Protein AF-B5BM36-F1 (afdb_monomer_lite)

Structure (mmCIF, N/CA/C/O backbone):
data_AF-B5BM36-F1
#
_entry.id   AF-B5BM36-F1
#
loop_
_atom_site.group_PDB
_atom_site.id
_atom_site.type_symbol
_atom_site.label_atom_id
_atom_site.label_alt_id
_atom_site.label_comp_id
_atom_site.label_asym_id
_atom_site.label_entity_id
_atom_site.label_seq_id
_atom_site.pdbx_PDB_ins_code
_atom_site.Cartn_x
_atom_site.Cartn_y
_atom_site.Cartn_z
_atom_site.occupancy
_atom_site.B_iso_or_equiv
_atom_site.auth_seq_id
_atom_site.auth_comp_id
_atom_site.auth_asym_id
_atom_site.auth_atom_id
_atom_site.pdbx_PDB_model_num
ATOM 1 N N . MET A 1 1 ? 55.349 18.674 -29.691 1.00 52.06 1 MET A N 1
ATOM 2 C CA . MET A 1 1 ? 54.853 17.365 -29.218 1.00 52.06 1 MET A CA 1
ATOM 3 C C . MET A 1 1 ? 53.484 17.626 -28.604 1.00 52.06 1 MET A C 1
ATOM 5 O O . MET A 1 1 ? 53.410 18.169 -27.512 1.00 52.06 1 MET A O 1
ATOM 9 N N . LEU A 1 2 ? 52.436 17.479 -29.422 1.00 50.41 2 LEU A N 1
ATOM 10 C CA . LEU A 1 2 ? 51.091 18.022 -29.196 1.00 50.41 2 LEU A CA 1
ATOM 11 C C . LEU A 1 2 ? 50.347 17.241 -28.097 1.00 50.41 2 LEU A C 1
ATOM 13 O O . LEU A 1 2 ? 50.246 16.020 -28.175 1.00 50.41 2 LEU A O 1
ATOM 17 N N . LEU A 1 3 ? 49.827 17.971 -27.105 1.00 56.53 3 LEU A N 1
ATOM 18 C CA . LEU A 1 3 ? 48.927 17.492 -26.055 1.00 56.53 3 LEU A CA 1
ATOM 19 C C . LEU 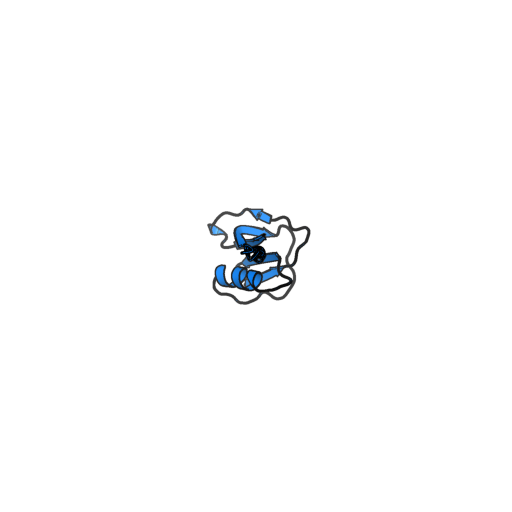A 1 3 ? 47.647 16.886 -26.663 1.00 56.53 3 LEU A C 1
ATOM 21 O O . LEU A 1 3 ? 46.815 17.613 -27.201 1.00 56.53 3 LEU A O 1
ATOM 25 N N . LEU A 1 4 ? 47.450 15.578 -26.499 1.00 60.34 4 LEU A N 1
ATOM 26 C CA . LEU A 1 4 ? 46.151 14.918 -26.655 1.00 60.34 4 LEU A CA 1
ATOM 27 C C . LEU A 1 4 ? 45.414 14.964 -25.309 1.00 60.34 4 LEU A C 1
ATOM 29 O O . LEU A 1 4 ? 45.405 13.999 -24.548 1.00 60.34 4 LEU A O 1
ATOM 33 N N . LEU A 1 5 ? 44.814 16.117 -25.004 1.00 56.22 5 LEU A N 1
ATOM 34 C CA . LEU A 1 5 ? 43.759 16.229 -23.997 1.00 56.22 5 LEU A CA 1
ATOM 35 C C . LEU A 1 5 ? 42.527 15.493 -24.544 1.00 56.22 5 LEU A C 1
ATOM 37 O O . LEU A 1 5 ? 41.700 16.079 -25.240 1.00 56.22 5 LEU A O 1
ATOM 41 N N . PHE A 1 6 ? 42.443 14.188 -24.277 1.00 60.47 6 PHE A N 1
ATOM 42 C CA . PHE A 1 6 ? 41.239 13.396 -24.510 1.00 60.47 6 PHE A CA 1
ATOM 43 C C . PHE A 1 6 ? 40.111 13.937 -23.627 1.00 60.47 6 PHE A C 1
ATOM 45 O O . PHE A 1 6 ? 39.991 13.634 -22.441 1.00 60.47 6 PHE A O 1
ATOM 52 N N . LEU A 1 7 ? 39.310 14.788 -24.260 1.00 56.47 7 LEU A N 1
ATOM 53 C CA . LEU A 1 7 ? 37.957 15.172 -23.904 1.00 56.47 7 LEU A CA 1
ATOM 54 C C . LEU A 1 7 ? 37.123 13.898 -23.703 1.00 56.47 7 LEU A C 1
ATOM 56 O O . LEU A 1 7 ? 36.559 13.370 -24.656 1.00 56.47 7 LEU A O 1
ATOM 60 N N . PHE A 1 8 ? 37.049 13.383 -22.477 1.00 59.88 8 PHE A N 1
ATOM 61 C CA . PHE A 1 8 ? 35.950 12.502 -22.096 1.00 59.88 8 PHE A CA 1
ATOM 62 C C . PHE A 1 8 ? 34.730 13.398 -21.870 1.00 59.88 8 PHE A C 1
ATOM 64 O O . PHE A 1 8 ? 34.721 14.146 -20.884 1.00 59.88 8 PHE A O 1
ATOM 71 N N . PRO A 1 9 ? 33.705 13.381 -22.741 1.00 61.00 9 PRO A N 1
ATOM 72 C CA . PRO A 1 9 ? 32.438 13.969 -22.360 1.00 61.00 9 PRO A CA 1
ATOM 73 C C . PRO A 1 9 ? 31.951 13.150 -21.167 1.00 61.00 9 PRO A C 1
ATOM 75 O O . PRO A 1 9 ? 31.741 11.943 -21.275 1.00 61.00 9 PRO A O 1
ATOM 78 N N . LYS A 1 10 ? 31.822 13.786 -20.001 1.00 60.78 10 LYS A N 1
ATOM 79 C CA . LYS A 1 10 ? 31.033 13.217 -18.912 1.00 60.78 10 LYS A CA 1
ATOM 80 C C . LYS A 1 10 ? 29.600 13.138 -19.426 1.00 60.78 10 LYS A C 1
ATOM 82 O O . LYS A 1 10 ? 28.846 14.097 -19.310 1.00 60.78 10 LYS A O 1
ATOM 87 N N . THR A 1 11 ? 29.246 12.015 -20.037 1.00 59.94 11 THR A N 1
ATOM 88 C CA . THR A 1 11 ? 27.863 11.570 -20.142 1.00 59.94 11 THR A CA 1
ATOM 89 C C . THR A 1 11 ? 27.384 11.373 -18.713 1.00 59.94 11 THR A C 1
ATOM 91 O O . THR A 1 11 ? 27.616 10.329 -18.106 1.00 59.94 11 THR A O 1
ATOM 94 N N . PHE A 1 12 ? 26.791 12.420 -18.141 1.00 58.12 12 PHE A N 1
ATOM 95 C CA . PHE A 1 12 ? 25.849 12.254 -17.051 1.00 58.12 12 PHE A CA 1
ATOM 96 C C . PHE A 1 12 ? 24.726 11.406 -17.642 1.00 58.12 12 PHE A C 1
ATOM 98 O O . PHE A 1 12 ? 23.940 11.889 -18.450 1.00 58.12 12 PHE A O 1
ATOM 105 N N . ALA A 1 13 ? 24.749 10.105 -17.358 1.00 60.91 13 ALA A N 1
ATOM 106 C CA . ALA A 1 13 ? 23.571 9.285 -17.544 1.00 60.91 13 ALA A CA 1
ATOM 107 C C . ALA A 1 13 ? 22.499 9.920 -16.656 1.00 60.91 13 ALA A C 1
ATOM 109 O O . ALA A 1 13 ? 22.681 9.961 -15.438 1.00 60.91 13 ALA A O 1
ATOM 110 N N . ASP A 1 14 ? 21.456 10.484 -17.265 1.00 62.28 14 ASP A N 1
ATOM 111 C CA . ASP A 1 14 ? 20.261 10.897 -16.540 1.00 62.28 14 ASP A CA 1
ATOM 112 C C . ASP A 1 14 ? 19.775 9.663 -15.781 1.00 62.28 14 ASP A C 1
ATOM 114 O O . ASP A 1 14 ? 19.293 8.697 -16.377 1.00 62.28 14 ASP A O 1
ATOM 118 N N . SER A 1 15 ? 19.988 9.637 -14.464 1.00 63.47 15 SER A N 1
ATOM 119 C CA . SER A 1 15 ? 19.357 8.623 -13.633 1.00 63.47 15 SER A CA 1
ATOM 120 C C . SER A 1 15 ? 17.852 8.794 -13.820 1.00 63.47 15 SER A C 1
ATOM 122 O O . SER A 1 15 ? 17.383 9.931 -13.683 1.00 63.47 15 SER A O 1
ATOM 124 N N . PRO A 1 16 ? 17.094 7.727 -14.127 1.00 65.25 16 PRO A N 1
ATOM 125 C CA . PRO A 1 16 ? 15.650 7.843 -14.242 1.00 65.25 16 PRO A CA 1
ATOM 126 C C . PRO A 1 16 ? 15.093 8.486 -12.963 1.00 65.25 16 PRO A C 1
ATOM 128 O O . PRO A 1 16 ? 15.640 8.235 -11.880 1.00 65.25 16 PRO A O 1
ATOM 131 N N . PRO A 1 17 ? 14.059 9.343 -13.066 1.00 66.44 17 PRO A N 1
ATOM 132 C CA . PRO A 1 17 ? 13.470 9.986 -11.899 1.00 66.44 17 PRO A CA 1
ATOM 133 C C . PRO A 1 17 ? 13.130 8.915 -10.862 1.00 66.44 17 PRO A C 1
ATOM 135 O O . PRO A 1 17 ? 12.465 7.923 -11.165 1.00 66.44 17 PRO A O 1
ATOM 138 N N . THR A 1 18 ? 13.660 9.081 -9.649 1.00 81.38 18 THR A N 1
ATOM 139 C CA . THR A 1 18 ? 13.475 8.097 -8.580 1.00 81.38 18 THR A CA 1
ATOM 140 C C . THR A 1 18 ? 12.099 8.294 -7.968 1.00 81.38 18 THR A C 1
ATOM 142 O O . THR A 1 18 ? 11.936 9.012 -6.987 1.00 81.38 18 THR A O 1
ATOM 145 N N . MET A 1 19 ? 11.102 7.648 -8.573 1.00 87.00 19 MET A N 1
ATOM 146 C CA . MET A 1 19 ? 9.747 7.611 -8.033 1.00 87.00 19 MET A CA 1
ATOM 147 C C . MET A 1 19 ? 9.753 7.018 -6.618 1.00 87.00 19 MET A C 1
ATOM 149 O O . MET A 1 19 ? 10.572 6.147 -6.296 1.00 87.00 19 MET A O 1
ATOM 153 N N . LYS A 1 20 ? 8.816 7.459 -5.780 1.00 92.75 20 LYS A N 1
ATOM 154 C CA . LYS A 1 20 ? 8.563 6.936 -4.431 1.00 92.75 20 LYS A CA 1
ATOM 155 C C . LYS A 1 20 ? 7.065 6.800 -4.196 1.00 92.75 20 LYS A C 1
ATOM 157 O O . LYS A 1 20 ? 6.283 7.581 -4.729 1.00 92.75 20 LYS A O 1
ATOM 162 N N . MET A 1 21 ? 6.680 5.850 -3.350 1.00 94.94 21 MET A N 1
ATOM 163 C CA . MET A 1 21 ? 5.322 5.771 -2.811 1.00 94.94 21 MET A CA 1
ATOM 164 C C . MET A 1 21 ? 5.281 6.463 -1.447 1.00 94.94 21 MET A C 1
ATOM 166 O O . MET A 1 21 ? 6.084 6.144 -0.569 1.00 94.94 21 MET A O 1
ATOM 170 N N . ILE A 1 22 ? 4.354 7.402 -1.250 1.00 95.00 22 ILE A N 1
ATOM 171 C CA . ILE A 1 22 ? 4.094 8.016 0.061 1.00 95.00 22 ILE A CA 1
ATOM 172 C C . ILE A 1 22 ? 2.722 7.569 0.547 1.00 95.00 22 ILE A C 1
ATOM 174 O O . ILE A 1 22 ? 1.712 7.935 -0.050 1.00 95.00 22 ILE A O 1
ATOM 178 N N . ALA A 1 23 ? 2.702 6.790 1.629 1.00 94.94 23 ALA A N 1
ATOM 179 C CA . ALA A 1 23 ? 1.493 6.224 2.216 1.00 94.94 23 ALA A CA 1
ATOM 180 C C . ALA A 1 23 ? 0.972 7.043 3.407 1.00 94.94 23 ALA A C 1
ATOM 182 O O . ALA A 1 23 ? 1.743 7.523 4.241 1.00 94.94 23 ALA A O 1
ATOM 183 N N . TYR A 1 24 ? -0.351 7.134 3.516 1.00 95.25 24 TYR A N 1
ATOM 184 C CA . TYR A 1 24 ? -1.080 7.773 4.609 1.00 95.25 24 TYR A CA 1
ATOM 185 C C . TYR A 1 24 ? -2.240 6.889 5.056 1.00 95.25 24 TYR A C 1
ATOM 187 O O . TYR A 1 24 ? -2.831 6.177 4.244 1.00 95.25 24 TYR A O 1
ATOM 195 N N . PHE A 1 25 ? -2.624 7.000 6.328 1.00 97.19 25 PHE A N 1
ATOM 196 C CA . PHE A 1 25 ? -3.921 6.500 6.775 1.00 97.19 25 PHE A CA 1
ATOM 197 C C . PHE A 1 25 ? -5.018 7.380 6.189 1.00 97.19 25 PHE A C 1
ATOM 199 O O . PHE A 1 25 ? -5.060 8.591 6.436 1.00 97.19 25 PHE A O 1
ATOM 206 N N . GLY A 1 26 ? -5.891 6.791 5.385 1.00 96.81 26 GLY A N 1
ATOM 207 C CA . GLY A 1 26 ? -6.889 7.562 4.669 1.00 96.81 26 GLY A CA 1
ATOM 208 C C . GLY A 1 26 ? -7.723 6.740 3.709 1.00 96.81 26 GLY A C 1
ATOM 209 O O . GLY A 1 26 ? -7.446 5.571 3.457 1.00 96.81 26 GLY A O 1
ATOM 210 N N . LYS A 1 27 ? -8.737 7.397 3.148 1.00 95.75 27 LYS A N 1
ATOM 211 C CA . LYS A 1 27 ? -9.574 6.839 2.085 1.00 95.75 27 LYS A CA 1
ATOM 212 C C . LYS A 1 27 ? -9.977 7.895 1.057 1.00 95.75 27 LYS A C 1
ATOM 214 O O . LYS A 1 27 ? -10.108 9.073 1.413 1.00 95.75 27 LYS A O 1
ATOM 219 N N . PRO A 1 28 ? -10.229 7.509 -0.201 1.00 94.62 28 PRO A N 1
ATOM 220 C CA . PRO A 1 28 ? -10.838 8.393 -1.185 1.00 94.62 28 PRO A CA 1
ATOM 221 C C . PRO A 1 28 ? -12.205 8.912 -0.704 1.00 94.62 28 PRO A C 1
ATOM 223 O O . PRO A 1 28 ? -13.026 8.171 -0.169 1.00 94.62 28 PRO A O 1
ATOM 226 N N . THR A 1 29 ? -12.448 10.210 -0.879 1.00 93.44 29 THR A N 1
ATOM 227 C CA . THR A 1 29 ? -13.732 10.869 -0.547 1.00 93.44 29 THR A CA 1
ATOM 228 C C . THR A 1 29 ? -14.833 10.557 -1.556 1.00 93.44 29 THR A C 1
ATOM 230 O O . THR A 1 29 ? -16.018 10.652 -1.239 1.00 93.44 29 THR A O 1
ATOM 233 N N . VAL A 1 30 ? -14.436 10.176 -2.768 1.00 88.50 30 VAL A N 1
ATOM 234 C CA . VAL A 1 30 ? -15.308 9.642 -3.810 1.00 88.50 30 VAL A CA 1
ATOM 235 C C . VAL A 1 30 ? -15.176 8.124 -3.825 1.00 88.50 30 VAL A C 1
ATOM 237 O O . VAL A 1 30 ? -14.106 7.591 -3.537 1.00 88.50 30 VAL A O 1
ATOM 240 N N . GLY A 1 31 ? -16.262 7.420 -4.144 1.00 85.50 31 GLY A N 1
ATOM 241 C CA . GLY A 1 31 ? -16.218 5.965 -4.263 1.00 85.50 31 GLY A CA 1
ATOM 242 C C . GLY A 1 31 ? -15.191 5.524 -5.308 1.00 85.50 31 GLY A C 1
ATOM 243 O O . GLY A 1 31 ? -15.100 6.118 -6.382 1.00 85.50 31 GLY A O 1
ATOM 244 N N . VAL A 1 32 ? -14.433 4.476 -4.990 1.00 90.62 32 VAL A N 1
ATOM 245 C CA . VAL A 1 32 ? -13.560 3.793 -5.952 1.00 90.62 32 VAL A CA 1
ATOM 246 C C . VAL A 1 32 ? -14.364 2.761 -6.737 1.00 90.62 32 VAL A C 1
ATOM 248 O O . VAL A 1 32 ? -15.297 2.153 -6.211 1.00 90.62 32 VAL A O 1
ATOM 251 N N . SER A 1 33 ? -14.009 2.568 -8.003 1.00 85.75 33 SER A N 1
ATOM 252 C CA . SER A 1 33 ? -14.621 1.566 -8.879 1.00 85.75 33 SER A CA 1
ATOM 253 C C . SER A 1 33 ? -13.554 0.611 -9.403 1.00 85.75 33 SER A C 1
ATOM 255 O O . SER A 1 33 ? -12.384 0.980 -9.462 1.00 85.75 33 SER A O 1
ATOM 257 N N . GLY A 1 34 ? -13.954 -0.607 -9.764 1.00 88.88 34 GLY A N 1
ATOM 258 C CA . GLY A 1 34 ? -13.046 -1.661 -10.220 1.00 88.88 34 GLY A CA 1
ATOM 259 C C . GLY A 1 34 ? -13.053 -2.888 -9.311 1.00 88.88 34 GLY A C 1
ATOM 260 O O . GLY A 1 34 ? -13.719 -2.914 -8.273 1.00 88.88 34 GLY A O 1
ATOM 261 N N . ILE A 1 35 ? -12.333 -3.925 -9.738 1.00 92.38 35 ILE A N 1
ATOM 262 C CA . ILE A 1 35 ? -12.162 -5.168 -8.980 1.00 92.38 35 ILE A CA 1
ATOM 263 C C . ILE A 1 35 ? -10.911 -5.007 -8.105 1.00 92.38 35 ILE A C 1
ATOM 265 O O . ILE A 1 35 ? -9.835 -4.795 -8.662 1.00 92.38 35 ILE A O 1
ATOM 269 N N . PRO A 1 36 ? -11.017 -5.094 -6.767 1.00 95.88 36 PRO A N 1
ATOM 270 C CA . PRO A 1 36 ? -9.854 -4.968 -5.904 1.00 95.88 36 PRO A CA 1
ATOM 271 C C . PRO A 1 36 ? -8.940 -6.191 -6.018 1.00 95.88 36 PRO A C 1
ATOM 273 O O . PRO A 1 36 ? -9.391 -7.340 -5.947 1.00 95.88 36 PRO A O 1
ATOM 276 N N . HIS A 1 37 ? -7.641 -5.933 -6.124 1.00 96.31 37 HIS A N 1
ATOM 277 C CA . HIS A 1 37 ? -6.593 -6.936 -6.024 1.00 96.31 37 HIS A CA 1
ATOM 278 C C . HIS A 1 37 ? -6.547 -7.479 -4.595 1.00 96.31 37 HIS A C 1
ATOM 280 O O . HIS A 1 37 ? -6.640 -6.733 -3.618 1.00 96.31 37 HIS A O 1
ATOM 286 N N . GLN A 1 38 ? -6.424 -8.795 -4.472 1.00 96.25 38 GLN A N 1
ATOM 287 C CA . GLN A 1 38 ? -6.404 -9.465 -3.179 1.00 96.25 38 GLN A CA 1
ATOM 288 C C . GLN A 1 38 ? -4.965 -9.522 -2.670 1.00 96.25 38 GLN A C 1
ATOM 290 O O . GLN A 1 38 ? -4.224 -10.453 -2.976 1.00 96.25 38 GLN A O 1
ATOM 295 N N . PHE A 1 39 ? -4.587 -8.497 -1.912 1.00 94.88 39 PHE A N 1
ATOM 296 C CA . PHE A 1 39 ? -3.333 -8.446 -1.170 1.00 94.88 39 PHE A CA 1
ATOM 297 C C . PHE A 1 39 ? -3.607 -8.547 0.327 1.00 94.88 39 PHE A C 1
ATOM 299 O O . PHE A 1 39 ? -4.629 -8.059 0.809 1.00 94.88 39 PHE A O 1
ATOM 306 N N . SER A 1 40 ? -2.694 -9.188 1.054 1.00 91.06 40 SER A N 1
ATOM 307 C CA . SER A 1 40 ? -2.808 -9.356 2.508 1.00 91.06 40 SER A CA 1
ATOM 308 C C . SER A 1 40 ? -2.272 -8.145 3.265 1.00 91.06 40 SER A C 1
ATOM 310 O O . SER A 1 40 ? -2.779 -7.822 4.336 1.00 91.06 40 SER A O 1
ATOM 312 N N . G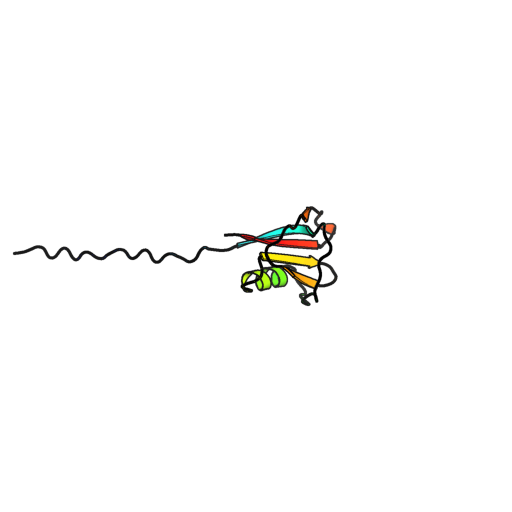LU A 1 41 ? -1.269 -7.470 2.701 1.00 95.12 41 GLU A N 1
ATOM 313 C CA . GLU A 1 41 ? -0.582 -6.348 3.327 1.00 95.12 41 GLU A CA 1
ATOM 314 C C .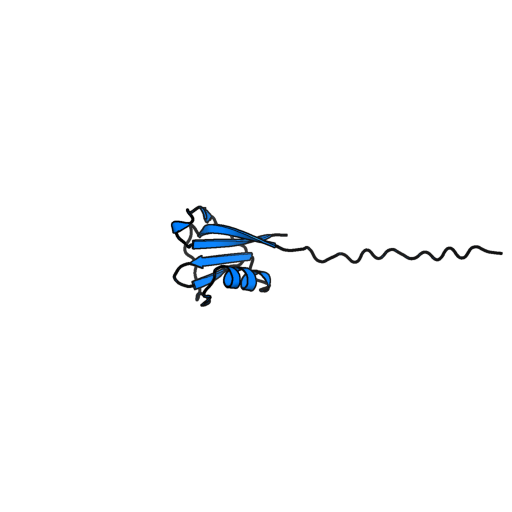 GLU A 1 41 ? -0.739 -5.067 2.490 1.00 95.12 41 GLU A C 1
ATOM 316 O O . GLU A 1 41 ? -0.705 -5.119 1.255 1.00 95.12 41 GLU A O 1
ATOM 321 N N . PRO A 1 42 ? -0.834 -3.885 3.131 1.00 95.25 42 PRO A N 1
ATOM 322 C CA . PRO A 1 42 ? -0.811 -2.608 2.423 1.00 95.25 42 PRO A CA 1
ATOM 323 C C . PRO A 1 42 ? 0.454 -2.409 1.579 1.00 95.25 42 PRO A C 1
ATOM 325 O O . PRO A 1 42 ? 0.402 -1.689 0.584 1.00 95.25 42 PRO A O 1
ATOM 328 N N . SER A 1 43 ? 1.574 -3.038 1.961 1.00 96.25 43 SER A N 1
ATOM 329 C CA . SER A 1 43 ? 2.837 -2.936 1.227 1.00 96.25 43 SER A CA 1
ATOM 330 C C . SER A 1 43 ? 2.773 -3.519 -0.164 1.00 96.25 43 SER A C 1
ATOM 332 O O . SER A 1 43 ? 3.152 -2.847 -1.117 1.00 96.25 43 SER A O 1
ATOM 334 N N . ASP A 1 44 ? 2.188 -4.704 -0.293 1.00 97.00 44 ASP A N 1
ATOM 335 C CA . ASP A 1 44 ? 2.038 -5.357 -1.589 1.00 97.00 44 ASP A CA 1
ATOM 336 C C . ASP A 1 44 ? 1.168 -4.498 -2.523 1.00 97.00 44 ASP A C 1
ATOM 338 O O . ASP A 1 44 ? 1.421 -4.405 -3.719 1.00 97.00 44 ASP A O 1
ATOM 342 N N . CYS A 1 45 ? 0.180 -3.793 -1.959 1.00 97.12 45 CYS A N 1
ATOM 343 C CA . CYS A 1 45 ? -0.702 -2.898 -2.703 1.00 97.12 45 CYS A CA 1
ATOM 344 C C . CYS A 1 45 ? 0.025 -1.678 -3.290 1.00 97.12 45 CYS A C 1
ATOM 346 O O . CYS A 1 45 ? -0.149 -1.363 -4.472 1.00 97.12 45 CYS A O 1
ATOM 348 N N . TYR A 1 46 ? 0.836 -0.973 -2.493 1.00 95.94 46 TYR A N 1
ATOM 349 C CA . TYR A 1 46 ? 1.562 0.187 -3.012 1.00 95.94 46 TYR A CA 1
ATOM 350 C C . TYR A 1 46 ? 2.793 -0.204 -3.838 1.00 95.94 46 TYR A C 1
ATOM 352 O O . TYR A 1 46 ? 3.149 0.548 -4.745 1.00 95.94 46 TYR A O 1
ATOM 360 N N . ASP A 1 47 ? 3.404 -1.366 -3.589 1.00 96.19 47 ASP A N 1
ATOM 361 C CA . ASP A 1 47 ? 4.499 -1.898 -4.408 1.00 96.19 47 ASP A CA 1
ATOM 362 C C . ASP A 1 47 ? 3.987 -2.302 -5.796 1.00 96.19 47 ASP A C 1
ATOM 364 O O . ASP A 1 47 ? 4.587 -1.938 -6.807 1.00 96.19 47 ASP A O 1
ATOM 368 N N . GLU A 1 48 ? 2.822 -2.949 -5.880 1.00 96.38 48 GLU A N 1
ATOM 369 C CA . GLU A 1 48 ? 2.177 -3.243 -7.164 1.00 96.38 48 GLU A CA 1
ATOM 370 C C . GLU A 1 48 ? 1.888 -1.953 -7.947 1.00 96.38 48 GLU A C 1
ATOM 372 O O . GLU A 1 48 ? 2.193 -1.847 -9.138 1.00 96.38 48 GLU A O 1
ATOM 377 N N . CYS A 1 49 ? 1.368 -0.922 -7.272 1.00 95.81 49 CYS A N 1
ATOM 378 C CA . CYS A 1 49 ? 1.160 0.379 -7.903 1.00 95.81 49 CYS A CA 1
ATOM 379 C C . CYS A 1 49 ? 2.474 1.018 -8.357 1.00 95.81 49 CYS A C 1
ATOM 381 O O . CYS A 1 49 ? 2.513 1.631 -9.421 1.00 95.81 49 CYS A O 1
ATOM 383 N N . TYR A 1 50 ? 3.559 0.871 -7.592 1.00 95.50 50 TYR A N 1
ATOM 384 C CA . TYR A 1 50 ? 4.871 1.395 -7.961 1.00 95.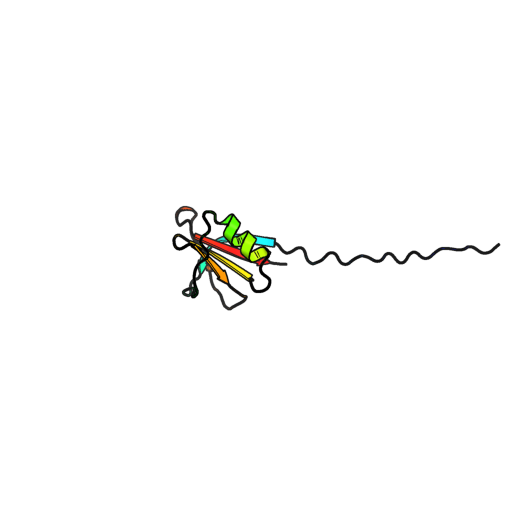50 50 TYR A CA 1
ATOM 385 C C . TYR A 1 50 ? 5.337 0.852 -9.318 1.00 95.50 50 TYR A C 1
ATOM 387 O O . TYR A 1 50 ? 5.756 1.635 -10.174 1.00 95.50 50 TYR A O 1
ATOM 395 N N . TYR A 1 51 ? 5.207 -0.461 -9.529 1.00 95.06 51 TYR A N 1
ATOM 396 C CA . TYR A 1 51 ? 5.649 -1.143 -10.749 1.00 95.06 51 TYR A CA 1
ATOM 397 C C . TYR A 1 51 ? 4.645 -1.088 -11.909 1.00 95.06 51 TYR A C 1
ATOM 399 O O . TYR A 1 51 ? 5.035 -1.310 -13.055 1.00 95.06 51 TYR A O 1
ATOM 407 N N . THR A 1 52 ? 3.379 -0.762 -11.644 1.00 94.56 52 THR A N 1
ATOM 408 C CA . THR A 1 52 ? 2.352 -0.592 -12.681 1.00 94.56 52 THR A CA 1
ATOM 409 C C . THR A 1 52 ? 2.480 0.780 -13.348 1.00 94.56 52 THR A C 1
ATOM 411 O O . THR A 1 52 ? 2.449 1.799 -12.660 1.00 94.56 52 THR A O 1
ATOM 414 N N . GLU A 1 53 ? 2.610 0.820 -14.679 1.00 90.88 53 GLU A N 1
ATOM 415 C CA . GLU A 1 53 ? 2.785 2.060 -15.460 1.00 90.88 53 GLU A CA 1
ATOM 416 C C . GLU A 1 53 ? 1.625 3.044 -15.233 1.00 90.88 53 GLU A C 1
ATOM 418 O O . GLU A 1 53 ? 1.847 4.152 -14.742 1.00 90.88 53 GLU A O 1
ATOM 423 N N . ASP A 1 54 ? 0.388 2.586 -15.436 1.00 91.25 54 ASP A N 1
ATOM 424 C CA . ASP A 1 54 ? -0.843 3.379 -15.302 1.00 91.25 54 ASP A CA 1
ATOM 425 C C . ASP A 1 54 ? -1.404 3.385 -13.865 1.00 91.25 54 ASP A C 1
ATOM 427 O O . ASP A 1 54 ? -2.611 3.282 -13.637 1.00 91.25 54 ASP A O 1
ATOM 431 N N . CYS A 1 55 ? -0.522 3.450 -12.863 1.00 93.88 55 CYS A N 1
ATOM 432 C CA . CYS A 1 55 ? -0.924 3.597 -11.465 1.00 93.88 55 CYS A CA 1
ATOM 433 C C . CYS A 1 55 ? -0.248 4.798 -10.813 1.00 93.88 55 CYS A C 1
ATOM 435 O O . CYS A 1 55 ? 0.978 4.921 -10.787 1.00 93.88 55 CYS A O 1
ATOM 437 N N . ALA A 1 56 ? -1.066 5.665 -10.233 1.00 94.06 56 ALA A N 1
ATOM 438 C CA . ALA A 1 56 ? -0.647 6.861 -9.520 1.00 94.06 56 ALA A CA 1
ATOM 439 C C . ALA A 1 56 ? -0.974 6.787 -8.029 1.00 94.06 56 ALA A C 1
ATOM 441 O O . ALA A 1 56 ? -0.290 7.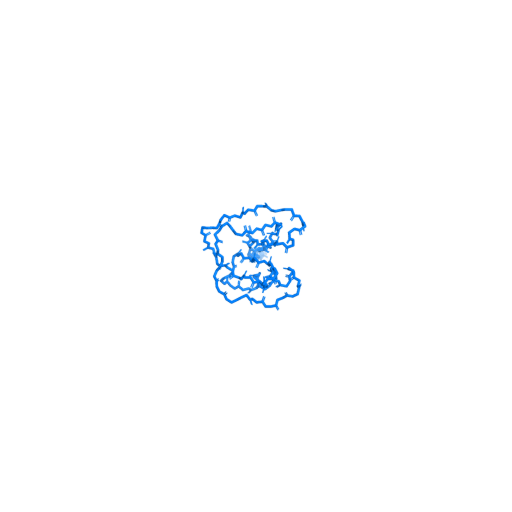388 -7.201 1.00 94.06 56 ALA A O 1
ATOM 442 N N . ILE A 1 57 ? -2.048 6.080 -7.687 1.00 95.12 57 ILE A N 1
ATOM 443 C CA . ILE A 1 57 ? -2.595 6.002 -6.343 1.00 95.12 57 ILE A CA 1
ATOM 444 C C . ILE A 1 57 ? -2.966 4.548 -6.070 1.00 95.12 57 ILE A C 1
ATOM 446 O O . ILE A 1 57 ? -3.642 3.906 -6.867 1.00 95.12 57 ILE A O 1
ATOM 450 N N . SER A 1 58 ? -2.564 4.038 -4.914 1.00 96.19 58 SER A N 1
ATOM 451 C CA . SER A 1 58 ? -3.070 2.777 -4.375 1.00 96.19 58 SER A CA 1
ATOM 452 C C . SER A 1 58 ? -3.978 3.062 -3.189 1.00 96.19 58 SER A C 1
ATOM 454 O O . SER A 1 58 ? -3.709 3.976 -2.407 1.00 96.19 58 SER A O 1
ATOM 456 N N . TYR A 1 59 ? -5.054 2.296 -3.053 1.00 97.06 59 TYR A N 1
ATOM 457 C CA . TYR A 1 59 ? -5.953 2.363 -1.908 1.00 97.06 59 TYR A CA 1
ATOM 458 C C . TYR A 1 59 ? -6.219 0.959 -1.371 1.00 97.06 59 TYR A C 1
ATOM 460 O O . TYR A 1 59 ? -6.807 0.128 -2.059 1.00 97.06 59 TYR A O 1
ATOM 468 N N . PHE A 1 60 ? -5.787 0.709 -0.139 1.00 97.75 60 PHE A N 1
ATOM 469 C CA . PHE A 1 60 ? -5.937 -0.561 0.557 1.00 97.75 60 PHE A CA 1
ATOM 470 C C . PHE A 1 60 ? -6.976 -0.439 1.670 1.00 97.75 60 PHE A C 1
ATOM 472 O O . PHE A 1 60 ? -6.877 0.446 2.524 1.00 97.75 60 PHE A O 1
ATOM 479 N N . ASN A 1 61 ? -7.949 -1.346 1.684 1.00 96.38 61 ASN A N 1
ATOM 480 C CA . ASN A 1 61 ? -8.943 -1.476 2.746 1.00 96.38 61 ASN A CA 1
ATOM 481 C C . ASN A 1 61 ? -9.329 -2.950 2.966 1.00 96.38 61 ASN A C 1
ATOM 483 O O . ASN A 1 61 ? -8.732 -3.860 2.397 1.00 96.38 61 ASN A O 1
ATOM 487 N N . SER A 1 62 ? -10.373 -3.199 3.760 1.00 94.56 62 SER A N 1
ATOM 488 C CA . SER A 1 62 ? -10.857 -4.554 4.065 1.00 94.56 62 SER A CA 1
ATOM 489 C C . SER A 1 62 ? -11.378 -5.359 2.864 1.00 94.56 62 SER A C 1
ATOM 491 O O . SER A 1 62 ? -11.550 -6.569 2.983 1.00 94.56 62 SER A O 1
ATOM 493 N N . THR A 1 63 ? -11.656 -4.719 1.725 1.00 94.81 63 THR A N 1
ATOM 494 C CA . THR A 1 63 ? -12.091 -5.387 0.482 1.00 94.81 63 THR A CA 1
ATOM 495 C C . THR A 1 63 ? -10.895 -5.792 -0.391 1.00 94.81 63 THR A C 1
ATOM 497 O O . THR A 1 63 ? -11.007 -6.696 -1.221 1.00 94.81 63 THR A O 1
ATOM 500 N N . GLY A 1 64 ? -9.750 -5.132 -0.207 1.00 96.31 64 GLY A N 1
ATOM 501 C CA . GLY A 1 64 ? -8.511 -5.375 -0.934 1.00 96.31 64 GLY A CA 1
ATOM 502 C C . GLY A 1 64 ? -7.855 -4.076 -1.398 1.00 96.31 64 GLY A C 1
ATOM 503 O O . GLY A 1 64 ? -8.016 -3.018 -0.787 1.00 96.31 64 GLY A O 1
ATOM 504 N N . CYS A 1 65 ? -7.105 -4.174 -2.490 1.00 97.31 65 C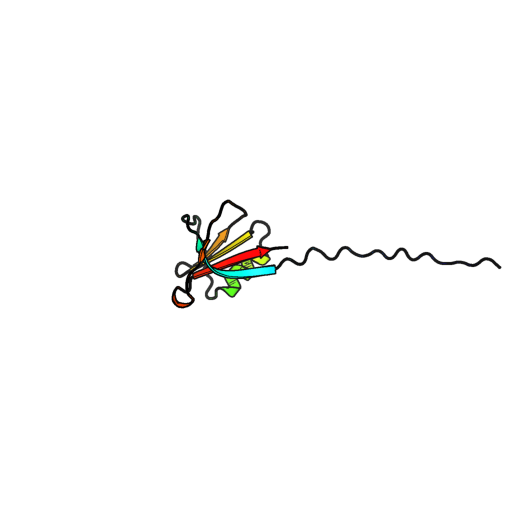YS A N 1
ATOM 505 C CA . CYS A 1 65 ? -6.306 -3.098 -3.056 1.00 97.31 65 CYS A CA 1
ATOM 506 C C . CYS A 1 65 ? -6.886 -2.583 -4.374 1.00 97.31 65 CYS A C 1
ATOM 508 O O . CYS A 1 65 ? -7.093 -3.344 -5.317 1.00 97.31 65 CYS A O 1
ATOM 510 N N . TYR A 1 66 ? -7.088 -1.277 -4.466 1.00 96.69 66 TYR A N 1
ATOM 511 C CA . TYR A 1 66 ? -7.455 -0.588 -5.694 1.00 96.69 66 TYR A CA 1
ATOM 512 C C . TYR A 1 66 ? -6.230 0.138 -6.251 1.00 96.69 66 TYR A C 1
ATOM 514 O O . TYR A 1 66 ? -5.618 0.938 -5.543 1.00 96.69 66 TYR A O 1
ATOM 522 N N . LEU A 1 67 ? -5.902 -0.127 -7.515 1.00 95.56 67 LEU A N 1
ATOM 523 C CA . LEU A 1 67 ? -4.871 0.575 -8.280 1.00 95.56 67 LEU A CA 1
ATOM 524 C C . LEU A 1 67 ? -5.560 1.626 -9.149 1.00 95.56 67 LEU A C 1
ATOM 526 O O . LEU A 1 67 ? -6.474 1.300 -9.907 1.00 95.56 67 LEU A O 1
ATOM 530 N N . LEU A 1 68 ? -5.185 2.888 -8.983 1.00 94.06 68 LEU A N 1
ATOM 531 C CA . LEU A 1 68 ? -5.911 4.033 -9.520 1.00 94.06 68 LEU A CA 1
ATOM 532 C C . LEU A 1 68 ? -4.935 4.941 -10.276 1.00 94.06 68 LEU A C 1
ATOM 534 O O . LEU A 1 68 ? -3.836 5.225 -9.797 1.00 94.06 68 LEU A O 1
ATOM 538 N N . ASP A 1 69 ? -5.352 5.416 -11.444 1.00 91.94 69 ASP A N 1
ATOM 539 C CA . ASP A 1 69 ? -4.607 6.399 -12.236 1.00 91.94 69 ASP A CA 1
ATOM 540 C C . ASP A 1 69 ? -4.766 7.826 -11.660 1.00 91.94 69 ASP A C 1
ATOM 542 O O . ASP A 1 69 ? -5.588 8.082 -10.768 1.00 91.94 69 ASP A O 1
ATOM 546 N N . PHE A 1 70 ? -3.969 8.772 -12.157 1.00 81.88 70 PHE A N 1
ATOM 547 C CA . PHE A 1 70 ? -4.068 10.186 -11.835 1.00 81.88 70 PHE A CA 1
ATOM 548 C C . PHE A 1 70 ? -5.466 10.711 -12.171 1.00 81.88 70 PHE A C 1
ATOM 550 O O . PHE A 1 70 ? -5.945 10.668 -13.302 1.00 81.88 70 PHE A O 1
ATOM 557 N N . GLY A 1 71 ? -6.113 11.288 -11.168 1.00 78.69 71 GLY A N 1
ATOM 558 C CA . GLY A 1 71 ? -7.403 11.936 -11.324 1.00 78.69 71 GLY A CA 1
ATOM 559 C C . GLY A 1 71 ? -7.651 12.941 -10.212 1.00 78.69 71 GLY A C 1
ATOM 560 O O . GLY A 1 71 ? -6.854 13.091 -9.285 1.00 78.69 71 GLY A O 1
ATOM 561 N N . ASN A 1 72 ? -8.792 13.624 -10.288 1.00 78.56 72 ASN A N 1
ATOM 562 C CA . ASN A 1 72 ? -9.251 14.508 -9.221 1.00 78.56 72 ASN A CA 1
ATOM 563 C C . ASN A 1 72 ? -9.705 13.671 -8.021 1.00 78.56 72 ASN A C 1
ATOM 565 O O . ASN A 1 72 ? -10.888 13.368 -7.869 1.00 78.56 72 ASN A O 1
ATOM 569 N N . MET A 1 73 ? -8.753 13.288 -7.173 1.00 84.31 73 MET A N 1
ATOM 570 C CA . MET A 1 73 ? -9.006 12.538 -5.953 1.00 84.31 73 MET A CA 1
ATOM 571 C C . MET A 1 73 ? -8.740 13.411 -4.735 1.00 84.31 73 MET A C 1
ATOM 573 O O . MET A 1 73 ? -7.663 13.974 -4.571 1.00 84.31 73 MET A O 1
ATOM 577 N N . SER A 1 74 ? -9.728 13.498 -3.852 1.00 91.75 74 SER A N 1
ATOM 578 C CA . SER A 1 74 ? -9.535 14.018 -2.500 1.00 91.75 74 SER A CA 1
ATOM 579 C C . SER A 1 74 ? -9.518 12.849 -1.529 1.00 91.75 74 SER A C 1
ATOM 581 O O . SER A 1 74 ? -10.355 11.949 -1.636 1.00 91.75 74 SER A O 1
ATOM 583 N N . VAL A 1 75 ? -8.584 12.867 -0.583 1.00 94.06 75 VAL A N 1
ATOM 584 C CA . VAL A 1 75 ? -8.443 11.839 0.453 1.00 94.06 75 VAL A CA 1
ATOM 585 C C . VAL A 1 75 ? -8.882 12.411 1.791 1.00 94.06 75 VAL A C 1
ATOM 587 O O . VAL A 1 75 ? -8.439 13.484 2.198 1.00 94.06 75 VAL A O 1
ATOM 590 N N . GLN A 1 76 ? -9.752 11.683 2.482 1.00 96.38 76 GLN A N 1
ATOM 591 C CA . GLN A 1 76 ? -10.026 11.912 3.891 1.00 96.38 76 GLN A CA 1
ATOM 592 C C . GLN A 1 76 ? -8.913 11.242 4.694 1.00 96.38 76 GLN A C 1
ATOM 594 O O . GLN A 1 76 ? -8.758 10.025 4.617 1.00 96.38 76 GLN A O 1
ATOM 599 N N . LEU A 1 77 ? -8.151 12.028 5.457 1.00 97.19 77 LEU A N 1
ATOM 600 C CA . LEU A 1 77 ? -7.187 11.483 6.410 1.00 97.19 77 LEU A CA 1
ATOM 601 C C . LEU A 1 77 ? -7.928 10.774 7.541 1.00 97.19 77 LEU A C 1
ATOM 603 O O . LEU A 1 77 ? -8.916 11.292 8.070 1.00 97.19 77 LEU A O 1
ATOM 607 N N . LEU A 1 78 ? -7.437 9.597 7.898 1.00 97.38 78 LEU A N 1
ATOM 608 C CA . LEU A 1 78 ? -8.001 8.755 8.941 1.00 97.38 78 LEU A CA 1
ATOM 609 C C . LEU A 1 78 ? -6.964 8.510 10.033 1.00 97.38 78 LEU A C 1
ATOM 611 O O . LEU A 1 78 ? -5.772 8.779 9.876 1.00 97.38 78 LEU A O 1
ATOM 615 N N . ASP A 1 79 ? -7.433 7.997 11.163 1.00 96.19 79 ASP A N 1
ATOM 616 C CA . ASP A 1 79 ? -6.541 7.460 12.176 1.00 96.19 79 ASP A CA 1
ATOM 617 C C . ASP A 1 79 ? -6.038 6.061 11.782 1.00 96.19 79 ASP A C 1
ATOM 619 O O . ASP A 1 79 ? -6.569 5.389 10.892 1.00 96.19 79 ASP A O 1
ATOM 623 N N . ARG A 1 80 ? -5.015 5.598 12.500 1.00 93.62 80 ARG A N 1
ATOM 624 C CA . ARG A 1 80 ? -4.422 4.272 12.304 1.00 93.62 80 ARG A CA 1
ATOM 625 C C . ARG A 1 80 ? -5.400 3.118 12.543 1.00 93.62 80 ARG A C 1
ATOM 627 O O . ARG A 1 80 ? -5.194 2.040 12.000 1.00 93.62 80 ARG A O 1
ATOM 634 N N . SER A 1 81 ? -6.431 3.317 13.363 1.00 95.50 81 SER A N 1
ATOM 635 C CA . SER A 1 81 ? -7.369 2.254 13.736 1.00 95.50 81 SER A CA 1
ATOM 636 C C . SER A 1 81 ? -8.313 1.860 12.598 1.00 95.50 81 SER A C 1
ATOM 638 O O . SER A 1 81 ? -8.835 0.747 12.610 1.00 95.50 81 SER A O 1
ATOM 640 N N . SER A 1 82 ? -8.468 2.726 11.590 1.00 94.81 82 SER A N 1
ATOM 641 C CA . SER A 1 82 ? -9.239 2.441 10.372 1.00 94.81 82 SER A CA 1
ATOM 642 C C . SER A 1 82 ? -8.699 1.264 9.552 1.00 94.81 82 SER A C 1
ATOM 644 O O . SER A 1 82 ? -9.480 0.571 8.906 1.00 94.81 82 SER A O 1
ATOM 646 N N . ASN A 1 83 ? -7.382 1.014 9.589 1.00 94.44 83 ASN A N 1
ATOM 647 C CA . ASN A 1 83 ? -6.684 0.084 8.689 1.00 94.44 83 ASN A CA 1
ATOM 648 C C . ASN A 1 83 ? -6.932 0.362 7.190 1.00 94.44 83 ASN A C 1
ATOM 650 O O . ASN A 1 83 ? -6.858 -0.551 6.368 1.00 94.44 83 ASN A O 1
ATOM 654 N N . GLU A 1 84 ? -7.206 1.619 6.834 1.00 97.25 84 GLU A N 1
ATOM 655 C CA . GLU A 1 84 ? -7.335 2.084 5.452 1.00 97.25 84 GLU A CA 1
ATOM 656 C C . GLU A 1 84 ? -6.104 2.917 5.074 1.00 97.25 84 GLU A C 1
ATOM 658 O O . GLU A 1 84 ? -5.687 3.806 5.826 1.00 97.25 84 GLU A O 1
ATOM 663 N N . TYR A 1 85 ? -5.513 2.630 3.915 1.00 96.81 85 TYR A N 1
ATOM 664 C CA . TYR A 1 85 ? -4.273 3.258 3.466 1.00 96.81 85 TYR A CA 1
ATOM 665 C C . TYR A 1 85 ? -4.423 3.782 2.049 1.00 96.81 85 TYR A C 1
ATOM 667 O O . TYR A 1 85 ? -4.884 3.063 1.167 1.00 96.81 85 TYR A O 1
ATOM 675 N N . VAL A 1 86 ? -3.961 5.006 1.812 1.00 96.25 86 VAL A N 1
ATOM 676 C CA . VAL A 1 86 ? -3.772 5.544 0.463 1.00 96.25 86 VAL A CA 1
ATOM 677 C C . VAL A 1 86 ? -2.297 5.846 0.270 1.00 96.25 86 VAL A C 1
ATOM 679 O O . VAL A 1 86 ? -1.712 6.546 1.098 1.00 96.25 86 VAL A O 1
ATOM 682 N N . ALA A 1 87 ? -1.697 5.355 -0.814 1.00 96.44 87 ALA A N 1
ATOM 683 C CA . ALA A 1 87 ? -0.334 5.716 -1.182 1.00 96.44 87 ALA A CA 1
ATOM 684 C C . ALA A 1 87 ? -0.260 6.338 -2.572 1.00 96.44 87 ALA A C 1
ATOM 686 O O . ALA A 1 87 ? -0.846 5.822 -3.520 1.00 96.44 87 ALA A O 1
ATOM 687 N N . PHE A 1 88 ? 0.494 7.428 -2.680 1.00 95.25 88 PHE A N 1
ATOM 688 C CA . PHE A 1 88 ? 0.675 8.198 -3.906 1.00 95.25 88 PHE A CA 1
ATOM 689 C C . PHE A 1 88 ? 2.059 7.945 -4.495 1.00 95.25 88 PHE A C 1
ATOM 691 O O . PHE A 1 88 ? 3.057 8.056 -3.779 1.00 95.25 88 PHE A O 1
ATOM 698 N N . LYS A 1 89 ? 2.115 7.668 -5.798 1.00 94.12 89 LYS A N 1
ATOM 699 C CA . LYS A 1 89 ? 3.344 7.647 -6.587 1.00 94.12 89 LYS A CA 1
ATOM 700 C C . LYS A 1 89 ? 3.755 9.085 -6.887 1.00 94.12 89 LYS A C 1
ATOM 702 O O . LYS A 1 89 ? 3.027 9.824 -7.547 1.00 94.12 89 LYS A O 1
ATOM 707 N N . VAL A 1 90 ? 4.915 9.485 -6.382 1.00 90.50 90 VAL A N 1
ATOM 708 C CA . VAL A 1 90 ? 5.472 10.833 -6.547 1.00 90.50 90 VAL A CA 1
ATOM 709 C C . VAL A 1 90 ? 6.892 10.759 -7.101 1.00 90.50 90 VAL A C 1
ATOM 711 O O . VAL A 1 90 ? 7.648 9.854 -6.744 1.00 90.50 90 VAL A O 1
ATOM 714 N N . SER A 1 91 ? 7.240 11.710 -7.967 1.00 84.44 91 SER A N 1
ATOM 715 C CA . SER A 1 91 ? 8.594 11.920 -8.501 1.00 84.44 91 SER A CA 1
ATOM 716 C C . SER A 1 91 ? 9.436 12.817 -7.607 1.00 84.44 91 SER A C 1
ATOM 718 O O . SER A 1 91 ? 8.861 13.824 -7.132 1.00 84.44 91 SER A O 1
#

Radius of gyration: 20.33 Å; chains: 1; bounding box: 71×28×43 Å

Foldseek 3Di:
DDDPPPPDPPPPPPDPPDKDKDKAAWDWPDDDDDQADADPDVVVQVVVLQPDPQFFKWKQAPRHIDGHHDDPTDIDGDDPVRVIMMIGIDD

Organism: Caenorhabditis elegans (NCBI:txid6239)

Secondary structure (DSSP, 8-state):
--------------PPP--EEEEEEEEESSPP-SPPB--SSHHHHHHHHHH-TT-SEEEEETTEEEEE-S----EEE--GGG--EEEEEE-

Sequence (91 aa):
MLLLLFLFPKTFADSPPTMKMIAYFGKPTVGVSGIPHQFSEPSDCYDECYYTEDCAISYFNSTGCYLLDFGNMSVQLLDRSSNEYVAFKVS

pLDDT: mean 87.09, std 13.96, range [50.41, 97.75]

InterPro domains:
  IPR006583 PAN-3 domain [PF08277] (21-90)
  IPR006583 PAN-3 domain [SM00605] (1-91)